Protein AF-A0A4Y9IPU5-F1 (afdb_monomer_lite)

pLDDT: mean 92.98, std 13.37, range [38.88, 98.75]

Secondary structure (DSSP, 8-state):
-HHHHHHHHHHHHHHHHHHHHHHT-SSS-HHHHHHHHHHHHHHHHHHHHHHHH--SHHHHHHHHHHHHHHHHT------------

Sequence (85 aa):
ADSKNAAKAAIDTAAETKKSAIDNRKDLTDEEKDAAKKDVDDRAKEAKANVDNATTNAEVDTAKTDGTTAINAINPSADAKTTAK

Radius of gyration: 15.23 Å; chains: 1; bounding box: 32×18×50 Å

Foldseek 3Di:
DVLLVVLLVLLVVLLVVLLVVLVPDPLADPVLSVVLNVQSVVLSVVLSVQSVVDPDSVSNVVSSVVSSVSNVPRDGDSPPDDPPD

Structure (mmCIF, N/CA/C/O backbone):
data_AF-A0A4Y9IPU5-F1
#
_entry.id   AF-A0A4Y9IPU5-F1
#
loop_
_atom_site.group_PDB
_atom_site.id
_atom_site.type_symbol
_atom_site.label_atom_id
_atom_site.label_alt_id
_atom_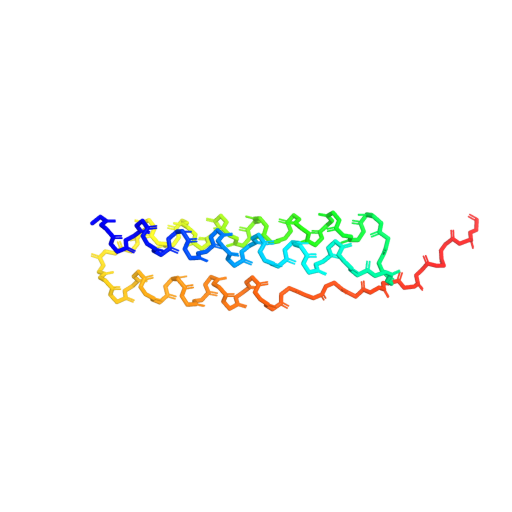site.label_comp_id
_atom_site.label_asym_id
_atom_site.label_entity_id
_atom_site.label_seq_id
_atom_site.pdbx_PDB_ins_code
_atom_site.Cartn_x
_atom_site.Cartn_y
_atom_site.Cartn_z
_atom_site.occupancy
_atom_site.B_iso_or_equiv
_atom_site.auth_seq_id
_atom_site.auth_comp_id
_atom_site.auth_asym_id
_atom_site.auth_atom_id
_atom_site.pdbx_PDB_model_num
ATOM 1 N N . ALA A 1 1 ? -7.451 0.662 20.222 1.00 64.38 1 ALA A N 1
ATOM 2 C CA . ALA A 1 1 ? -6.120 1.097 19.746 1.00 64.38 1 ALA A CA 1
ATOM 3 C C . ALA A 1 1 ? -5.378 -0.058 19.073 1.00 64.38 1 ALA A C 1
ATOM 5 O O . ALA A 1 1 ? -4.826 0.145 17.999 1.00 64.38 1 ALA A O 1
ATOM 6 N N . ASP A 1 2 ? -5.447 -1.274 19.623 1.00 81.00 2 ASP A N 1
ATOM 7 C CA . ASP A 1 2 ? -4.717 -2.439 19.094 1.00 81.00 2 ASP A CA 1
ATOM 8 C C . ASP A 1 2 ? -5.119 -2.825 17.664 1.00 81.00 2 ASP A C 1
ATOM 10 O O . ASP A 1 2 ? -4.249 -3.044 16.825 1.00 81.00 2 ASP A O 1
ATOM 14 N N . SER A 1 3 ? -6.417 -2.791 17.332 1.00 90.94 3 SER A N 1
ATOM 15 C CA . SER A 1 3 ? -6.896 -3.071 15.967 1.00 90.94 3 SER A CA 1
ATOM 16 C C . SER A 1 3 ? -6.371 -2.066 14.936 1.00 90.94 3 SER A C 1
ATOM 18 O O . SER A 1 3 ? -6.015 -2.457 13.828 1.00 90.94 3 SER A O 1
ATOM 20 N N . LYS A 1 4 ? -6.260 -0.780 15.305 1.00 97.00 4 LYS A N 1
ATOM 21 C CA . LYS A 1 4 ? -5.704 0.262 14.424 1.00 97.00 4 LYS A CA 1
ATOM 22 C C . LYS A 1 4 ? -4.212 0.045 14.190 1.00 97.00 4 LYS A C 1
ATOM 24 O O . LYS A 1 4 ? -3.766 0.099 13.050 1.00 97.00 4 LYS A O 1
ATOM 29 N N . ASN A 1 5 ? -3.448 -0.256 15.240 1.00 97.50 5 ASN A N 1
ATOM 30 C CA . ASN A 1 5 ? -2.016 -0.529 15.106 1.00 97.50 5 ASN A CA 1
ATOM 31 C C . ASN A 1 5 ? -1.753 -1.780 14.257 1.00 97.50 5 ASN A C 1
ATOM 33 O O . ASN A 1 5 ? -0.904 -1.741 13.369 1.00 97.50 5 ASN A O 1
ATOM 37 N N . ALA A 1 6 ? -2.516 -2.857 14.470 1.00 97.25 6 ALA A N 1
ATOM 38 C CA . ALA A 1 6 ? -2.420 -4.069 13.659 1.00 97.25 6 ALA A CA 1
ATOM 39 C C . ALA A 1 6 ? -2.770 -3.806 12.183 1.00 97.25 6 ALA A C 1
ATOM 41 O O . ALA A 1 6 ? -2.067 -4.273 11.288 1.00 97.25 6 ALA A O 1
ATOM 42 N N . ALA A 1 7 ? -3.816 -3.015 11.916 1.00 98.38 7 ALA A N 1
ATOM 43 C CA . ALA A 1 7 ? -4.186 -2.618 10.560 1.00 98.38 7 ALA A CA 1
ATOM 44 C C . ALA A 1 7 ? -3.084 -1.798 9.872 1.00 98.38 7 ALA A C 1
ATOM 46 O O . ALA A 1 7 ? -2.726 -2.095 8.734 1.00 98.38 7 ALA A O 1
ATOM 47 N N . LYS A 1 8 ? -2.494 -0.818 10.566 1.00 98.44 8 LYS A N 1
ATOM 48 C CA . LYS A 1 8 ? -1.371 -0.030 10.036 1.00 98.44 8 LYS A CA 1
ATOM 49 C C . LYS A 1 8 ? -0.144 -0.892 9.740 1.00 98.44 8 LYS A C 1
ATOM 51 O O . LYS A 1 8 ? 0.428 -0.758 8.666 1.00 98.44 8 LYS A O 1
ATOM 56 N N . ALA A 1 9 ? 0.207 -1.819 10.632 1.0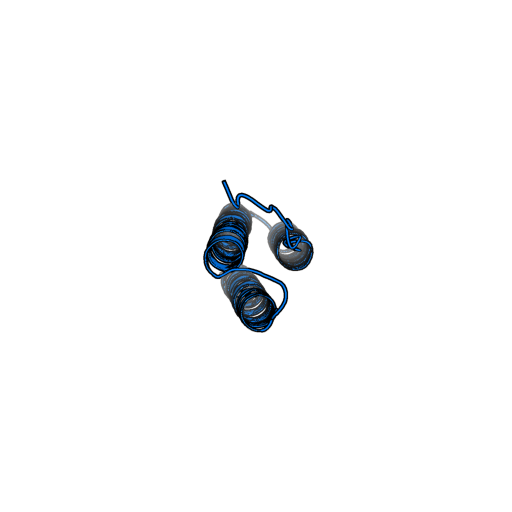0 98.50 9 ALA A N 1
ATOM 57 C CA . ALA A 1 9 ? 1.320 -2.742 10.414 1.00 98.50 9 ALA A CA 1
ATOM 58 C C . ALA A 1 9 ? 1.089 -3.664 9.201 1.00 98.50 9 ALA A C 1
ATOM 60 O O . ALA A 1 9 ? 2.020 -3.940 8.441 1.00 98.50 9 ALA A O 1
ATOM 61 N N . ALA A 1 10 ? -0.153 -4.111 8.983 1.00 98.44 10 ALA A N 1
ATOM 62 C CA . ALA A 1 10 ? -0.519 -4.876 7.793 1.00 98.44 10 ALA A CA 1
ATOM 63 C C . ALA A 1 10 ? -0.386 -4.038 6.507 1.00 98.44 10 ALA A C 1
ATOM 65 O O . ALA A 1 10 ? 0.127 -4.538 5.507 1.00 98.44 10 ALA A O 1
ATOM 66 N N . ILE A 1 11 ? -0.791 -2.762 6.545 1.00 98.75 11 ILE A N 1
ATOM 67 C CA . ILE A 1 11 ? -0.613 -1.818 5.430 1.00 98.75 11 ILE A CA 1
ATOM 68 C C . ILE A 1 11 ? 0.876 -1.602 5.133 1.00 98.75 11 ILE A C 1
AT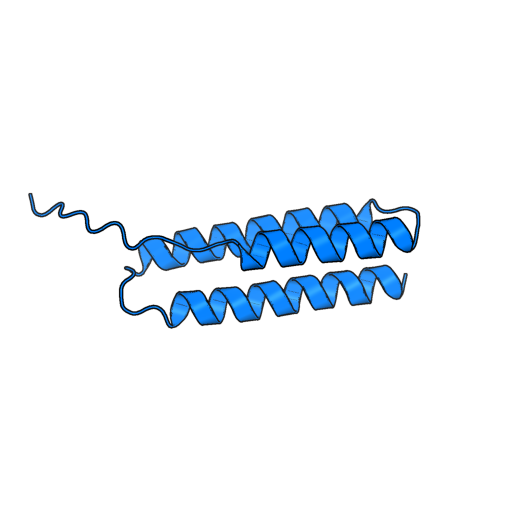OM 70 O O . ILE A 1 11 ? 1.277 -1.688 3.975 1.00 98.75 11 ILE A O 1
ATOM 74 N N . ASP A 1 12 ? 1.702 -1.382 6.159 1.00 98.69 12 ASP A N 1
ATOM 75 C CA . ASP A 1 12 ? 3.148 -1.203 5.994 1.00 98.69 12 ASP A CA 1
ATOM 76 C C . ASP A 1 12 ? 3.800 -2.465 5.406 1.00 98.69 12 ASP A C 1
ATOM 78 O O . ASP A 1 12 ? 4.574 -2.382 4.457 1.00 98.69 12 ASP A O 1
ATOM 82 N N . THR A 1 13 ? 3.418 -3.652 5.883 1.00 98.69 13 THR A N 1
ATOM 83 C CA . THR A 1 13 ? 3.919 -4.931 5.347 1.00 98.69 13 THR A CA 1
ATOM 84 C C . THR A 1 13 ? 3.544 -5.121 3.873 1.00 98.69 13 THR A C 1
ATOM 86 O O . THR A 1 13 ? 4.374 -5.563 3.072 1.00 98.69 13 THR A O 1
ATOM 89 N N . ALA A 1 14 ? 2.308 -4.779 3.493 1.00 98.62 14 ALA A N 1
ATOM 90 C CA . ALA A 1 14 ? 1.867 -4.830 2.102 1.00 98.62 14 ALA A CA 1
ATOM 91 C C . ALA A 1 14 ? 2.646 -3.834 1.230 1.00 98.62 14 ALA A C 1
ATOM 93 O O . ALA A 1 14 ? 3.088 -4.196 0.139 1.00 98.62 14 ALA A O 1
ATOM 94 N N . ALA A 1 15 ? 2.870 -2.613 1.727 1.00 98.75 15 ALA A N 1
ATOM 95 C CA . ALA A 1 15 ? 3.654 -1.593 1.039 1.00 98.75 15 ALA A CA 1
ATOM 96 C C . ALA A 1 15 ? 5.100 -2.054 0.799 1.00 98.75 15 ALA A C 1
ATOM 98 O O . ALA A 1 15 ? 5.573 -2.008 -0.333 1.00 98.75 15 ALA A O 1
ATOM 99 N N . GLU A 1 16 ? 5.785 -2.569 1.822 1.00 98.75 16 GLU A N 1
ATOM 100 C CA . GLU A 1 16 ? 7.158 -3.081 1.693 1.00 98.75 16 GLU A CA 1
ATOM 101 C C . GLU A 1 16 ? 7.245 -4.263 0.721 1.00 98.75 16 GLU A C 1
ATOM 103 O O . GLU A 1 16 ? 8.096 -4.284 -0.171 1.00 98.75 16 GLU A O 1
ATOM 108 N N . THR A 1 17 ? 6.311 -5.214 0.824 1.00 98.69 17 THR A N 1
ATOM 109 C CA . THR A 1 17 ? 6.234 -6.354 -0.103 1.00 98.69 17 THR A CA 1
ATOM 110 C C . THR A 1 17 ? 6.066 -5.873 -1.541 1.00 98.69 17 THR A C 1
ATOM 112 O O . THR A 1 17 ? 6.735 -6.361 -2.456 1.00 98.69 17 THR A O 1
ATOM 115 N N . LYS A 1 18 ? 5.197 -4.880 -1.753 1.00 98.44 18 LYS A N 1
ATOM 116 C CA . LYS A 1 18 ? 4.926 -4.346 -3.081 1.00 98.44 18 LYS A CA 1
ATOM 117 C C . LYS A 1 18 ? 6.110 -3.575 -3.657 1.00 98.44 18 LYS A C 1
ATOM 119 O O . LYS A 1 18 ? 6.439 -3.778 -4.825 1.00 98.44 18 LYS A O 1
ATOM 124 N N . LYS A 1 19 ? 6.779 -2.745 -2.851 1.00 98.50 19 LYS A N 1
ATOM 125 C CA . LYS A 1 19 ? 7.997 -2.027 -3.257 1.00 98.50 19 LYS A CA 1
ATOM 126 C C . LYS A 1 19 ? 9.111 -2.999 -3.638 1.00 98.50 19 LYS A C 1
ATOM 128 O O . LYS A 1 19 ? 9.691 -2.854 -4.707 1.00 98.50 19 LYS A O 1
ATOM 133 N N . SER A 1 20 ? 9.316 -4.058 -2.852 1.00 98.56 20 SER A N 1
ATOM 134 C CA . SER A 1 20 ? 10.283 -5.110 -3.189 1.00 98.56 20 SER A CA 1
ATOM 135 C C . SER A 1 20 ? 9.942 -5.821 -4.507 1.00 98.56 20 SER A C 1
ATOM 137 O O . SER A 1 20 ? 10.825 -6.073 -5.330 1.00 98.56 20 SER A O 1
ATOM 139 N N . ALA A 1 21 ? 8.659 -6.102 -4.761 1.00 98.19 21 ALA A N 1
ATOM 140 C CA . ALA A 1 21 ? 8.222 -6.668 -6.037 1.00 98.19 21 ALA A CA 1
ATOM 141 C C . ALA A 1 21 ? 8.502 -5.723 -7.223 1.00 98.19 21 ALA A C 1
ATOM 143 O O . ALA A 1 21 ? 8.948 -6.191 -8.269 1.00 98.19 21 ALA A O 1
ATOM 144 N N . ILE A 1 22 ? 8.291 -4.412 -7.054 1.00 97.75 22 ILE A N 1
ATOM 145 C CA . ILE A 1 22 ? 8.610 -3.381 -8.056 1.00 97.75 22 ILE A CA 1
ATOM 146 C C . ILE A 1 22 ? 10.122 -3.301 -8.303 1.00 97.75 22 ILE A C 1
ATOM 148 O O . ILE A 1 22 ? 10.548 -3.320 -9.456 1.00 97.75 22 ILE A O 1
ATOM 152 N N . ASP A 1 23 ? 10.950 -3.280 -7.258 1.00 97.44 23 ASP A N 1
ATOM 153 C CA . ASP A 1 23 ? 12.412 -3.204 -7.401 1.00 97.44 23 ASP A CA 1
ATOM 154 C C . ASP A 1 23 ? 12.987 -4.406 -8.172 1.00 97.44 23 ASP A C 1
ATOM 156 O O . ASP A 1 23 ? 13.935 -4.272 -8.960 1.00 97.44 23 ASP A O 1
ATOM 160 N N . ASN A 1 24 ? 12.364 -5.576 -8.004 1.00 97.81 24 ASN A N 1
ATOM 161 C CA . ASN A 1 24 ? 12.730 -6.809 -8.694 1.00 97.81 24 ASN A CA 1
ATOM 162 C C . ASN A 1 24 ? 12.314 -6.852 -10.173 1.00 97.81 24 ASN A C 1
ATOM 164 O O . ASN A 1 24 ? 12.824 -7.702 -10.910 1.00 97.81 24 ASN A O 1
ATOM 168 N N . ARG A 1 25 ? 11.449 -5.943 -10.641 1.00 96.31 25 ARG A N 1
ATOM 169 C CA . ARG A 1 25 ? 11.083 -5.838 -12.063 1.00 96.31 25 ARG A CA 1
ATOM 170 C C . ARG A 1 25 ? 12.309 -5.418 -12.876 1.00 96.31 25 ARG A C 1
ATOM 172 O O . ARG A 1 25 ? 12.966 -4.426 -12.568 1.00 96.31 25 ARG A O 1
ATOM 179 N N . LYS A 1 26 ? 12.665 -6.206 -13.891 1.00 95.75 26 LYS A N 1
ATOM 180 C CA . LYS A 1 26 ? 13.833 -5.953 -14.763 1.00 95.75 26 LYS A CA 1
ATOM 181 C C . LYS A 1 26 ? 13.468 -5.264 -16.071 1.00 95.75 26 LYS A C 1
ATOM 183 O O . LYS A 1 26 ? 14.353 -4.852 -16.805 1.00 95.75 26 LYS A O 1
ATOM 188 N N . ASP A 1 27 ? 12.177 -5.165 -16.341 1.00 94.00 27 ASP A N 1
ATOM 189 C CA . ASP A 1 27 ? 11.607 -4.500 -17.501 1.00 94.00 27 ASP A CA 1
ATOM 190 C C . ASP A 1 27 ? 11.330 -3.008 -17.267 1.00 94.00 27 ASP A C 1
ATOM 192 O O . ASP A 1 27 ? 11.047 -2.312 -18.231 1.00 94.00 27 ASP A O 1
ATOM 196 N N . LEU A 1 28 ? 11.441 -2.524 -16.024 1.00 94.19 28 LEU A N 1
ATOM 197 C CA . LEU A 1 28 ? 11.263 -1.114 -15.662 1.00 94.19 28 LEU A CA 1
ATOM 198 C C . LEU A 1 28 ? 12.599 -0.378 -15.543 1.00 94.19 28 LEU A C 1
ATOM 200 O O . LEU A 1 28 ? 13.576 -0.957 -15.048 1.00 94.19 28 LEU A O 1
ATOM 204 N N . THR A 1 29 ? 12.606 0.910 -15.885 1.00 93.94 29 THR A N 1
ATOM 205 C CA . THR A 1 29 ? 13.698 1.829 -15.532 1.00 93.94 29 THR A CA 1
ATOM 206 C C . THR A 1 29 ? 13.671 2.181 -14.044 1.00 93.94 29 THR A C 1
ATOM 208 O O . THR A 1 29 ? 12.695 1.916 -13.333 1.00 93.94 29 THR A O 1
ATOM 211 N N . ASP A 1 30 ? 14.751 2.784 -13.550 1.00 95.00 30 ASP A N 1
ATOM 212 C CA . ASP A 1 30 ? 14.818 3.223 -12.156 1.00 95.00 30 ASP A CA 1
ATOM 213 C C . ASP A 1 30 ? 13.798 4.341 -11.874 1.00 95.00 30 ASP A C 1
ATOM 215 O O . ASP A 1 30 ? 13.133 4.317 -10.841 1.00 95.00 30 ASP A O 1
ATOM 219 N N . GLU A 1 31 ? 13.564 5.248 -12.828 1.00 93.62 31 GLU A N 1
ATOM 220 C CA . GLU A 1 31 ? 12.554 6.306 -12.712 1.00 93.62 31 GLU A CA 1
ATOM 221 C C . GLU A 1 31 ? 11.128 5.745 -12.625 1.00 93.62 31 GLU A C 1
ATOM 223 O O . GLU A 1 31 ? 10.322 6.213 -11.818 1.00 93.62 31 GLU A O 1
ATOM 228 N N . GLU A 1 32 ? 10.807 4.726 -13.427 1.00 95.00 32 GLU A N 1
ATOM 229 C CA . GLU A 1 32 ? 9.501 4.057 -13.385 1.00 95.00 32 GLU A CA 1
ATOM 230 C C . GLU A 1 32 ? 9.290 3.332 -12.052 1.00 95.00 32 GLU A C 1
ATOM 232 O O . GLU A 1 32 ? 8.202 3.387 -11.468 1.00 95.00 32 GLU A O 1
ATOM 237 N N . LYS A 1 33 ? 10.339 2.687 -11.527 1.00 96.25 33 LYS A N 1
ATOM 238 C CA . LYS A 1 33 ? 10.302 2.059 -10.200 1.00 96.25 33 LYS A CA 1
ATOM 239 C C . LYS A 1 33 ? 10.096 3.087 -9.107 1.00 96.25 33 LYS A C 1
ATOM 241 O O . LYS A 1 33 ? 9.275 2.862 -8.221 1.00 96.25 33 LYS A O 1
ATOM 246 N N . ASP A 1 34 ? 10.821 4.195 -9.145 1.00 97.00 34 ASP A N 1
ATOM 247 C CA . ASP A 1 34 ? 10.730 5.233 -8.125 1.00 97.00 34 ASP A CA 1
ATOM 248 C C . ASP A 1 34 ? 9.353 5.901 -8.126 1.00 97.00 34 ASP A C 1
ATOM 250 O O . ASP A 1 34 ? 8.754 6.073 -7.061 1.00 97.00 34 ASP A O 1
ATOM 254 N N . ALA A 1 35 ? 8.788 6.174 -9.305 1.00 96.38 35 ALA A N 1
ATOM 255 C CA . ALA A 1 35 ? 7.416 6.657 -9.431 1.00 96.38 35 ALA A CA 1
ATOM 256 C C . ALA A 1 35 ? 6.398 5.659 -8.851 1.00 96.38 35 ALA A C 1
ATOM 258 O O . ALA A 1 35 ? 5.510 6.046 -8.087 1.00 96.38 35 ALA A O 1
ATOM 259 N N . ALA A 1 36 ? 6.550 4.367 -9.151 1.00 97.38 36 ALA A N 1
ATOM 260 C CA . ALA A 1 36 ? 5.659 3.330 -8.641 1.00 97.38 36 ALA A CA 1
ATOM 261 C C . ALA A 1 36 ? 5.785 3.131 -7.122 1.00 97.38 36 ALA A C 1
ATOM 263 O O . ALA A 1 36 ? 4.775 2.999 -6.433 1.00 97.38 36 ALA A O 1
ATOM 264 N N . LYS A 1 37 ? 7.006 3.154 -6.573 1.00 98.12 37 LYS A N 1
ATOM 265 C CA . LYS A 1 37 ? 7.245 3.088 -5.121 1.00 98.12 37 LYS A CA 1
ATOM 266 C C . LYS A 1 37 ? 6.660 4.301 -4.404 1.00 98.12 37 LYS A C 1
ATOM 268 O O . LYS A 1 37 ? 6.085 4.146 -3.329 1.00 98.12 37 LYS A O 1
ATOM 273 N N . LYS A 1 38 ? 6.734 5.486 -5.018 1.00 98.38 38 LYS A N 1
ATOM 274 C CA . LYS A 1 38 ? 6.076 6.683 -4.493 1.00 98.38 38 LYS A CA 1
ATOM 275 C C . LYS A 1 38 ? 4.552 6.522 -4.447 1.00 98.38 38 LYS A C 1
ATOM 277 O O . LYS A 1 38 ? 3.957 6.874 -3.432 1.00 98.38 38 LYS A O 1
ATOM 282 N N . ASP A 1 39 ? 3.927 5.968 -5.489 1.00 98.00 39 ASP A N 1
ATOM 283 C CA . ASP A 1 39 ? 2.481 5.680 -5.469 1.00 98.00 39 ASP A CA 1
ATOM 284 C C . ASP A 1 39 ? 2.132 4.661 -4.367 1.00 98.00 39 ASP A C 1
ATOM 286 O O . ASP A 1 39 ? 1.154 4.846 -3.645 1.00 98.00 39 ASP A O 1
ATOM 290 N N . VAL A 1 40 ? 2.975 3.641 -4.143 1.00 98.69 40 VAL A N 1
ATOM 291 C CA . VAL A 1 40 ? 2.803 2.697 -3.020 1.00 98.69 40 VAL A CA 1
ATOM 292 C C . VAL A 1 40 ? 2.823 3.422 -1.674 1.00 98.69 40 VAL A C 1
ATOM 294 O O . VAL A 1 40 ? 1.930 3.208 -0.852 1.00 98.69 40 VAL A O 1
ATOM 297 N N . ASP A 1 41 ? 3.809 4.291 -1.444 1.00 98.62 41 ASP A N 1
ATOM 298 C CA . ASP A 1 41 ? 3.922 5.040 -0.191 1.00 98.62 41 ASP A CA 1
ATOM 299 C C . ASP A 1 41 ? 2.742 5.999 0.015 1.00 98.62 41 ASP A C 1
ATOM 301 O O . ASP A 1 41 ? 2.259 6.157 1.139 1.00 98.62 41 ASP A O 1
ATOM 305 N N . ASP A 1 42 ? 2.251 6.630 -1.052 1.00 98.62 42 ASP A N 1
ATOM 306 C CA . ASP A 1 42 ? 1.117 7.547 -0.979 1.00 98.62 42 ASP A CA 1
ATOM 307 C C . ASP A 1 42 ? -0.193 6.799 -0.668 1.00 98.62 42 ASP A C 1
ATOM 309 O O . ASP A 1 42 ? -0.922 7.213 0.239 1.00 98.62 42 ASP A O 1
ATOM 313 N N . ARG A 1 43 ? -0.443 5.633 -1.284 1.00 98.31 43 ARG A N 1
ATOM 314 C CA . ARG A 1 43 ? -1.596 4.778 -0.927 1.00 98.31 43 ARG A CA 1
ATOM 315 C C . ARG A 1 43 ? -1.495 4.211 0.480 1.00 98.31 43 ARG A C 1
ATOM 317 O O . ARG A 1 43 ? -2.502 4.132 1.181 1.00 98.31 43 ARG A O 1
ATOM 324 N N . ALA A 1 44 ? -0.295 3.854 0.932 1.00 98.69 44 ALA A N 1
ATOM 325 C CA . ALA A 1 44 ? -0.087 3.415 2.306 1.00 98.69 44 ALA A CA 1
ATOM 326 C C . ALA A 1 44 ? -0.394 4.536 3.311 1.00 98.69 44 ALA A C 1
ATOM 328 O O . ALA A 1 44 ? -1.026 4.284 4.337 1.00 98.69 44 ALA A O 1
ATOM 329 N N . LYS A 1 45 ? 0.013 5.781 3.032 1.00 98.75 45 LYS A N 1
ATOM 330 C CA . LYS A 1 45 ? -0.327 6.941 3.876 1.00 98.75 45 LYS A CA 1
ATOM 331 C C . LYS A 1 45 ? -1.833 7.186 3.918 1.00 98.75 45 LYS A C 1
ATOM 333 O O . LYS A 1 45 ? -2.372 7.351 5.009 1.00 98.75 45 LYS A O 1
ATOM 338 N N . GLU A 1 46 ? -2.499 7.170 2.766 1.00 98.62 46 GLU A N 1
ATOM 339 C CA . GLU A 1 46 ? -3.952 7.345 2.669 1.00 98.62 46 GLU A CA 1
ATOM 340 C C . GLU A 1 46 ? -4.702 6.264 3.460 1.00 98.62 46 GLU A C 1
ATOM 342 O O . GLU A 1 46 ? -5.531 6.571 4.316 1.00 98.62 46 GLU A O 1
ATOM 347 N N . ALA A 1 47 ? -4.341 4.994 3.267 1.00 98.56 47 ALA A N 1
ATOM 348 C CA . ALA A 1 47 ? -4.932 3.880 3.998 1.00 98.56 47 ALA A CA 1
ATOM 349 C C . ALA A 1 47 ? -4.741 4.007 5.519 1.00 98.56 47 ALA A C 1
ATOM 351 O O . ALA A 1 47 ? -5.676 3.784 6.290 1.00 98.56 47 ALA A O 1
ATOM 352 N N . LYS A 1 48 ? -3.545 4.408 5.970 1.00 98.62 48 LYS A N 1
ATOM 353 C CA . LYS A 1 48 ? -3.267 4.629 7.398 1.00 98.62 48 LYS A CA 1
ATOM 354 C C . LYS A 1 48 ? -4.076 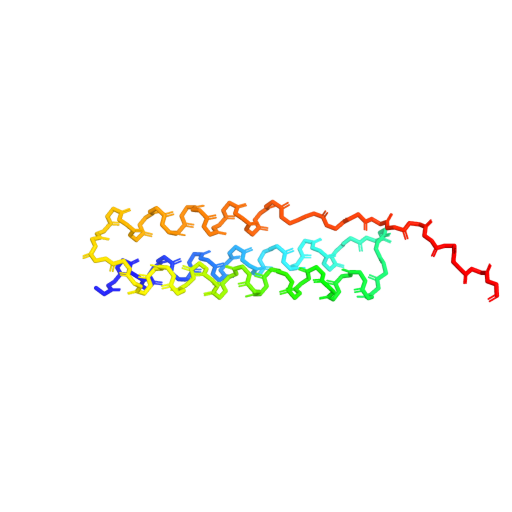5.794 7.969 1.00 98.62 48 LYS A C 1
ATOM 356 O O . LYS A 1 48 ? -4.549 5.679 9.098 1.00 98.62 48 LYS A O 1
ATOM 361 N N . ALA A 1 49 ? -4.282 6.862 7.198 1.00 98.62 49 ALA A N 1
ATOM 362 C CA . ALA A 1 49 ? -5.152 7.969 7.589 1.00 98.62 49 ALA A CA 1
ATOM 363 C C . ALA A 1 49 ? -6.619 7.519 7.720 1.00 98.62 49 ALA A C 1
ATOM 365 O O . ALA A 1 49 ? -7.289 7.876 8.688 1.00 98.62 49 ALA A O 1
ATOM 366 N N . ASN A 1 50 ? -7.103 6.663 6.815 1.00 98.50 50 ASN A N 1
ATOM 367 C CA . ASN A 1 50 ? -8.444 6.078 6.915 1.00 98.50 50 ASN A CA 1
ATOM 368 C C . ASN A 1 50 ? -8.593 5.191 8.164 1.00 98.50 50 ASN A C 1
ATOM 370 O O . ASN A 1 50 ? -9.590 5.290 8.876 1.00 98.50 50 ASN A O 1
ATOM 374 N N . VAL A 1 51 ? -7.575 4.386 8.494 1.00 98.50 51 VAL A N 1
ATOM 375 C CA . VAL A 1 51 ? -7.534 3.605 9.747 1.00 98.50 51 VAL A CA 1
ATOM 376 C C . VAL A 1 51 ? -7.550 4.511 10.985 1.00 98.50 51 VAL A C 1
ATOM 378 O O . VAL A 1 51 ? -8.189 4.179 11.987 1.00 98.50 51 VAL A O 1
ATOM 381 N N . ASP A 1 52 ? -6.865 5.655 10.941 1.00 97.94 52 ASP A N 1
ATOM 382 C CA . ASP A 1 52 ? -6.883 6.630 12.034 1.00 97.94 52 ASP A CA 1
ATOM 383 C C . ASP A 1 52 ? -8.256 7.264 12.231 1.00 97.94 52 ASP A C 1
ATOM 385 O O . ASP A 1 52 ? -8.713 7.368 13.373 1.00 97.94 52 ASP A O 1
ATOM 389 N N . ASN A 1 53 ? -8.936 7.598 11.137 1.00 97.94 53 ASN A N 1
ATOM 390 C CA . ASN A 1 53 ? -10.261 8.213 11.153 1.00 97.94 53 ASN A CA 1
ATOM 391 C C . ASN A 1 53 ? -11.390 7.232 11.509 1.00 97.94 53 ASN A C 1
ATOM 393 O O . ASN A 1 53 ? -12.442 7.666 11.972 1.00 97.94 53 ASN A O 1
ATOM 397 N N . ALA A 1 54 ? -11.181 5.924 11.341 1.00 97.94 54 ALA A N 1
ATOM 398 C CA . ALA A 1 54 ? -12.166 4.899 11.678 1.00 97.94 54 ALA A CA 1
ATOM 399 C C . ALA A 1 54 ? -12.591 4.963 13.158 1.00 97.94 54 ALA A C 1
ATOM 401 O O . ALA A 1 54 ? -11.759 5.036 14.067 1.00 97.94 54 ALA A O 1
ATOM 402 N N . THR A 1 55 ? -13.891 4.892 13.424 1.00 97.06 55 THR A N 1
ATOM 403 C CA . THR A 1 55 ? -14.475 4.967 14.774 1.00 97.06 55 THR A CA 1
ATOM 404 C C . THR A 1 55 ? -14.865 3.597 1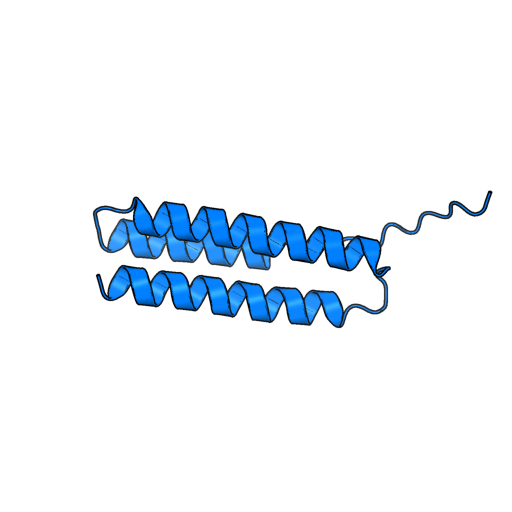5.325 1.00 97.06 55 THR A C 1
ATOM 406 O O . THR A 1 55 ? -14.963 3.421 16.540 1.00 97.06 55 THR A O 1
ATOM 409 N N . THR A 1 56 ? -15.016 2.604 14.446 1.00 97.44 56 THR A N 1
ATOM 410 C CA . THR A 1 56 ? -15.368 1.222 14.792 1.00 97.44 56 THR A CA 1
ATOM 411 C C . THR A 1 56 ? -14.337 0.218 14.277 1.00 97.44 56 THR A C 1
ATOM 413 O O . THR A 1 56 ? -13.577 0.490 13.349 1.00 97.44 56 THR A O 1
ATOM 416 N N . ASN A 1 57 ? -14.331 -0.990 14.845 1.00 96.56 57 ASN A N 1
ATOM 417 C CA . ASN A 1 57 ? -13.453 -2.064 14.367 1.00 96.56 57 ASN A CA 1
ATOM 418 C C . ASN A 1 57 ? -13.778 -2.488 12.924 1.00 96.56 57 ASN A C 1
ATOM 420 O O . ASN A 1 57 ? -12.863 -2.784 12.164 1.00 96.56 57 ASN A O 1
ATOM 424 N N . ALA A 1 58 ? -15.055 -2.459 12.531 1.00 97.62 58 ALA A N 1
ATOM 425 C CA . ALA A 1 58 ? -15.469 -2.772 11.164 1.00 97.62 58 ALA A CA 1
ATOM 426 C C . ALA A 1 58 ? -14.918 -1.754 10.151 1.00 97.62 58 ALA A C 1
ATOM 428 O O . ALA A 1 58 ? -14.447 -2.135 9.080 1.00 97.62 58 ALA A O 1
ATOM 429 N N . GLU A 1 59 ? -14.911 -0.466 10.503 1.00 98.00 59 GLU A N 1
ATOM 430 C CA . GLU A 1 59 ? -14.297 0.583 9.679 1.00 98.00 59 GLU A CA 1
ATOM 431 C C . GLU A 1 59 ? -12.772 0.426 9.601 1.00 98.00 59 GLU A C 1
ATOM 433 O O . GLU A 1 59 ? -12.198 0.607 8.531 1.00 98.00 59 GLU A O 1
ATOM 438 N N . VAL A 1 60 ? -12.111 0.027 10.697 1.00 98.44 60 VAL A N 1
ATOM 439 C CA . VAL A 1 60 ? -10.669 -0.284 10.691 1.00 98.44 60 VAL A CA 1
ATOM 440 C C . VAL A 1 60 ? -10.360 -1.441 9.740 1.00 98.44 60 VAL A C 1
ATOM 442 O O . VAL A 1 60 ? -9.416 -1.355 8.953 1.00 98.44 60 VAL A O 1
ATOM 445 N N . ASP A 1 61 ? -11.149 -2.515 9.789 1.00 97.94 61 ASP A N 1
ATOM 446 C CA . ASP A 1 61 ? -10.964 -3.673 8.912 1.00 97.94 61 ASP A CA 1
ATOM 447 C C . ASP A 1 61 ? -11.255 -3.352 7.443 1.00 97.94 61 ASP A C 1
ATOM 449 O O . ASP A 1 61 ? -10.533 -3.828 6.562 1.00 97.94 61 ASP A O 1
ATOM 453 N N . THR A 1 62 ? -12.249 -2.503 7.182 1.00 98.38 62 THR A N 1
ATOM 454 C CA . THR A 1 62 ? -12.557 -2.002 5.836 1.00 98.38 62 THR A CA 1
ATOM 455 C C . THR A 1 62 ? -11.396 -1.163 5.303 1.00 98.38 62 THR A C 1
ATOM 457 O O . THR A 1 62 ? -10.824 -1.505 4.274 1.00 98.38 62 THR A O 1
ATOM 460 N N . ALA A 1 63 ? -10.933 -0.160 6.059 1.00 98.44 63 ALA A N 1
ATOM 461 C CA . ALA A 1 63 ? -9.812 0.697 5.664 1.00 98.44 63 ALA A CA 1
ATOM 462 C C . ALA A 1 63 ? -8.512 -0.092 5.418 1.00 98.44 63 ALA A C 1
ATOM 464 O O . ALA A 1 63 ? -7.774 0.186 4.471 1.00 98.44 63 ALA A O 1
ATOM 465 N N . LYS A 1 64 ? -8.241 -1.115 6.240 1.00 98.50 64 LYS A N 1
ATOM 466 C CA . LYS A 1 64 ? -7.132 -2.059 6.035 1.00 98.50 64 LYS A CA 1
ATOM 467 C C . LYS A 1 64 ? -7.276 -2.822 4.715 1.00 98.50 64 LYS A C 1
ATOM 469 O O . LYS A 1 64 ? -6.310 -2.937 3.960 1.00 98.50 64 LYS A O 1
ATOM 474 N N . THR A 1 65 ? -8.459 -3.371 4.452 1.00 98.62 65 THR A N 1
ATOM 475 C CA . THR A 1 65 ? -8.734 -4.188 3.259 1.00 98.62 65 THR A CA 1
ATOM 476 C C . THR A 1 65 ? -8.641 -3.353 1.988 1.00 98.62 65 THR A C 1
ATOM 478 O O . THR A 1 65 ? -7.939 -3.736 1.052 1.00 98.62 65 THR A O 1
ATOM 481 N N . ASP A 1 66 ? -9.261 -2.178 1.983 1.00 98.56 66 ASP A N 1
ATOM 482 C CA . ASP A 1 66 ? -9.231 -1.256 0.850 1.00 98.56 66 ASP A CA 1
ATOM 483 C C . ASP A 1 66 ? -7.806 -0.764 0.591 1.00 98.56 66 ASP A C 1
ATOM 485 O O . ASP A 1 66 ? -7.322 -0.812 -0.539 1.00 98.56 66 ASP A O 1
ATOM 489 N N . GLY A 1 67 ? -7.087 -0.381 1.651 1.00 98.62 67 GLY A N 1
ATOM 490 C CA . GLY A 1 67 ? -5.704 0.075 1.561 1.00 98.62 67 GLY A CA 1
ATOM 491 C C . GLY A 1 67 ? -4.752 -0.977 0.997 1.00 98.62 67 GLY A C 1
ATOM 492 O O . GLY A 1 67 ? -3.991 -0.704 0.070 1.00 98.62 67 GLY A O 1
ATOM 493 N N . THR A 1 68 ? -4.812 -2.204 1.519 1.00 98.56 68 THR A N 1
ATOM 494 C CA . THR A 1 68 ? -3.975 -3.311 1.025 1.00 98.56 68 THR A CA 1
ATOM 495 C C . THR A 1 68 ? -4.340 -3.714 -0.404 1.00 98.56 68 THR A C 1
ATOM 497 O O . THR A 1 68 ? -3.446 -3.986 -1.205 1.00 98.56 68 THR A O 1
ATOM 500 N N . THR A 1 69 ? -5.625 -3.681 -0.768 1.00 98.62 69 THR A N 1
ATOM 501 C CA . THR A 1 69 ? -6.085 -3.915 -2.145 1.00 98.62 69 THR A CA 1
ATOM 502 C C . THR A 1 69 ? -5.545 -2.849 -3.097 1.00 98.62 69 THR A C 1
ATOM 504 O O . THR A 1 69 ? -4.978 -3.189 -4.136 1.00 98.62 69 THR A O 1
ATOM 507 N N . ALA A 1 70 ? -5.649 -1.571 -2.723 1.00 98.50 70 ALA A N 1
ATOM 508 C CA . ALA A 1 70 ? -5.151 -0.453 -3.518 1.00 98.50 70 ALA A CA 1
ATOM 509 C C . ALA A 1 70 ? -3.631 -0.527 -3.733 1.00 98.50 70 ALA A C 1
ATOM 511 O O . ALA A 1 70 ? -3.172 -0.344 -4.857 1.00 98.50 70 ALA A O 1
ATOM 512 N N . ILE A 1 71 ? -2.858 -0.854 -2.690 1.00 98.69 71 ILE A N 1
ATOM 513 C CA . ILE A 1 71 ? -1.403 -1.066 -2.790 1.00 98.69 71 ILE A CA 1
ATOM 514 C C . ILE A 1 71 ? -1.086 -2.224 -3.742 1.00 98.69 71 ILE A C 1
ATOM 516 O O . ILE A 1 71 ? -0.246 -2.099 -4.635 1.00 98.69 71 ILE A O 1
ATOM 520 N N . ASN A 1 72 ? -1.769 -3.359 -3.586 1.00 97.69 72 ASN A N 1
ATOM 521 C CA . ASN A 1 72 ? -1.512 -4.546 -4.400 1.00 97.69 72 ASN A CA 1
ATOM 522 C C . ASN A 1 72 ? -1.847 -4.331 -5.881 1.00 97.69 72 ASN A C 1
ATOM 524 O O . ASN A 1 72 ? -1.176 -4.912 -6.740 1.00 97.69 72 ASN A O 1
ATOM 528 N N . ALA A 1 73 ? -2.825 -3.472 -6.174 1.00 97.88 73 ALA A N 1
ATOM 529 C CA . ALA A 1 73 ? -3.236 -3.115 -7.527 1.00 97.88 73 ALA A CA 1
ATOM 530 C C . ALA A 1 73 ? -2.210 -2.258 -8.291 1.00 97.88 73 ALA A C 1
ATOM 532 O O . ALA A 1 73 ? -2.298 -2.172 -9.515 1.00 97.88 73 ALA A O 1
ATOM 533 N N . ILE A 1 74 ? -1.224 -1.651 -7.618 1.00 97.12 74 ILE A N 1
ATOM 534 C CA . ILE A 1 74 ? -0.197 -0.835 -8.282 1.00 97.12 74 ILE A CA 1
ATOM 535 C C . ILE A 1 74 ? 0.635 -1.726 -9.200 1.00 97.12 74 ILE A C 1
ATOM 537 O O . ILE A 1 74 ? 1.350 -2.609 -8.747 1.00 97.12 74 ILE A O 1
ATOM 541 N N . ASN A 1 75 ? 0.573 -1.532 -10.507 1.00 94.62 75 ASN A N 1
ATOM 542 C CA . ASN A 1 75 ? 1.382 -2.311 -11.434 1.00 94.62 75 ASN A CA 1
ATOM 543 C C . ASN A 1 75 ? 1.958 -1.373 -12.492 1.00 94.62 75 ASN A C 1
ATOM 545 O O . ASN A 1 75 ? 1.253 -1.071 -13.456 1.00 94.62 75 ASN A O 1
ATOM 549 N N . PRO A 1 76 ? 3.189 -0.864 -12.304 1.00 92.94 76 PRO A N 1
ATOM 550 C CA . PRO A 1 76 ? 3.809 -0.010 -13.305 1.00 92.94 76 PRO A CA 1
ATOM 551 C C . PRO A 1 76 ? 3.985 -0.771 -14.619 1.00 92.94 76 PRO A C 1
ATOM 553 O O . PRO A 1 76 ? 4.520 -1.887 -14.655 1.00 92.94 76 PRO A O 1
ATOM 556 N N . SER A 1 77 ? 3.523 -0.144 -15.697 1.00 87.88 77 SER A N 1
ATOM 557 C CA . SER A 1 77 ? 3.853 -0.565 -17.051 1.00 87.88 77 SER A CA 1
ATOM 558 C C . SER A 1 77 ? 5.286 -0.145 -17.347 1.00 87.88 77 SER A C 1
ATOM 560 O O . SER A 1 77 ? 5.682 0.954 -16.971 1.00 87.88 77 SER A O 1
ATOM 562 N N . ALA A 1 78 ? 6.037 -1.014 -18.020 1.00 82.75 78 ALA A N 1
ATOM 563 C CA . ALA A 1 78 ? 7.252 -0.600 -18.702 1.00 82.75 78 ALA A CA 1
ATOM 564 C C . ALA A 1 78 ? 6.801 0.209 -19.915 1.00 82.75 78 ALA A C 1
ATOM 566 O O . ALA A 1 78 ? 6.408 -0.361 -20.940 1.00 82.75 78 ALA A O 1
ATOM 567 N N . ASP A 1 79 ? 6.766 1.529 -19.787 1.00 76.81 79 ASP A N 1
ATOM 568 C CA . ASP A 1 79 ? 6.566 2.372 -20.945 1.00 76.81 79 ASP A CA 1
ATOM 569 C C . ASP A 1 79 ? 7.866 2.300 -21.741 1.00 76.81 79 ASP A C 1
ATOM 571 O O . ASP A 1 79 ? 8.827 3.027 -21.505 1.00 76.81 79 ASP A O 1
AT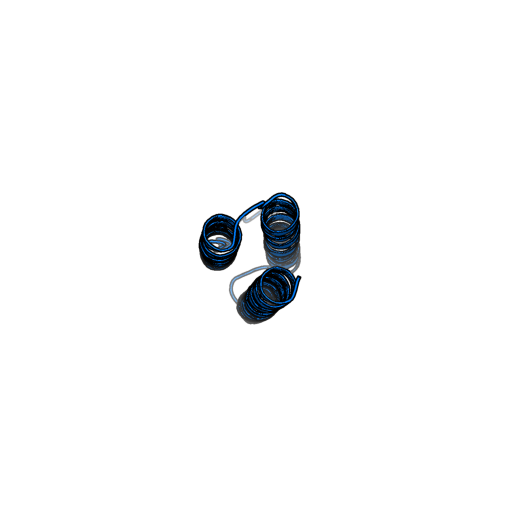OM 575 N N . ALA A 1 80 ? 7.905 1.400 -22.727 1.00 58.03 80 ALA A N 1
ATOM 576 C CA . ALA A 1 80 ? 8.922 1.409 -23.765 1.00 58.03 80 ALA A CA 1
ATOM 577 C C . ALA A 1 80 ? 8.779 2.693 -24.611 1.00 58.03 80 ALA A C 1
ATOM 579 O O . ALA A 1 80 ? 8.339 2.663 -25.756 1.00 58.03 80 ALA A O 1
ATOM 580 N N . LYS A 1 81 ? 9.148 3.842 -24.041 1.00 53.16 81 LYS A N 1
ATOM 581 C CA . LYS A 1 81 ? 9.577 5.038 -24.760 1.00 53.16 81 LYS A CA 1
ATOM 582 C C . LYS A 1 81 ? 11.099 5.051 -24.676 1.00 53.16 81 LYS A C 1
ATOM 584 O O . LYS A 1 81 ? 11.681 5.526 -23.715 1.00 53.16 81 LYS A O 1
ATOM 589 N N . THR A 1 82 ? 11.834 4.553 -25.666 1.00 49.50 82 THR A N 1
ATOM 590 C CA . THR A 1 82 ? 12.017 5.263 -26.943 1.00 49.50 82 THR A CA 1
ATOM 591 C C . THR A 1 82 ? 11.768 6.772 -26.817 1.00 49.50 82 THR A C 1
ATOM 593 O O . THR A 1 82 ? 10.838 7.318 -27.403 1.00 49.50 82 THR A O 1
ATOM 596 N N . THR A 1 83 ? 12.626 7.468 -26.076 1.00 43.28 83 THR A N 1
ATOM 597 C CA . THR A 1 83 ? 13.128 8.753 -26.584 1.00 43.28 83 THR A CA 1
ATOM 598 C C . THR A 1 83 ? 14.639 8.652 -26.726 1.00 43.28 83 THR A C 1
ATOM 600 O O . THR A 1 83 ? 15.408 9.355 -26.089 1.00 43.28 83 THR A O 1
ATOM 603 N N . ALA A 1 84 ? 15.061 7.741 -27.603 1.00 48.28 84 ALA A N 1
ATOM 604 C CA . ALA A 1 84 ? 16.162 8.093 -28.475 1.00 48.28 84 ALA A CA 1
ATOM 605 C C . ALA A 1 84 ? 15.629 9.197 -29.396 1.00 48.28 84 ALA A C 1
ATOM 607 O O . ALA A 1 84 ? 14.883 8.915 -30.335 1.00 48.28 84 ALA A O 1
ATOM 608 N N . LYS A 1 85 ? 15.953 10.446 -29.073 1.00 38.88 85 LYS A N 1
ATOM 609 C CA . LYS A 1 85 ? 16.227 11.473 -30.071 1.00 38.88 85 LYS A CA 1
ATOM 610 C C . LYS A 1 85 ? 17.148 12.529 -29.487 1.00 38.88 85 LYS A C 1
ATOM 612 O O . LYS A 1 85 ? 16.858 12.979 -28.361 1.00 38.88 85 LYS A O 1
#